Protein AF-A0A8S3KAK1-F1 (afdb_monomer)

Nearest PDB structures (foldseek):
  8otz-assembly1_YH  TM=5.205E-01  e=5.555E+00  Bos taurus
  8otz-assembly1_YJ  TM=3.403E-01  e=1.694E+00  Bos taurus
  7ung-assembly1_YC  TM=4.420E-01  e=4.724E+00  Homo sapiens
  9cpc-assembly1_2R  TM=3.275E-01  e=5.263E+00  Sus scrofa
  8sf7-assembly1_5S  TM=3.134E-01  e=5.555E+00  Tetrahymena thermophila

Structure (mmCIF, N/CA/C/O backbone):
data_AF-A0A8S3KAK1-F1
#
_entry.id   AF-A0A8S3KAK1-F1
#
loop_
_atom_site.group_PDB
_atom_site.id
_atom_site.type_symbol
_atom_site.label_atom_id
_atom_site.label_alt_id
_atom_site.label_comp_id
_atom_site.label_asym_id
_atom_site.label_entity_id
_atom_site.label_seq_id
_atom_site.pdbx_PDB_ins_code
_atom_site.Cartn_x
_atom_site.Cartn_y
_atom_site.Cartn_z
_atom_site.occupancy
_atom_site.B_iso_or_equiv
_atom_site.auth_seq_id
_atom_site.auth_comp_id
_atom_site.auth_asym_id
_atom_site.auth_atom_id
_atom_site.pdbx_PDB_model_num
ATOM 1 N N . GLN A 1 1 ? 7.488 2.865 11.508 1.00 80.75 1 GLN A N 1
ATOM 2 C CA . GLN A 1 1 ? 8.117 4.056 10.889 1.00 80.75 1 GLN A CA 1
ATOM 3 C C . GLN A 1 1 ? 9.235 3.728 9.885 1.00 80.75 1 GLN A C 1
ATOM 5 O O . GLN A 1 1 ? 9.094 4.078 8.719 1.00 80.75 1 GLN A O 1
ATOM 10 N N . PHE A 1 2 ? 10.309 3.029 10.284 1.00 88.19 2 PHE A N 1
ATOM 11 C CA . PHE A 1 2 ? 11.477 2.721 9.429 1.00 88.19 2 PHE A CA 1
ATOM 12 C C . PHE A 1 2 ? 11.139 2.157 8.033 1.00 88.19 2 PHE A C 1
ATOM 14 O O . PHE A 1 2 ? 11.610 2.672 7.022 1.00 88.19 2 PHE A O 1
ATOM 21 N N . PHE A 1 3 ? 10.278 1.138 7.949 1.00 87.50 3 PHE A N 1
ATOM 22 C CA . PHE A 1 3 ? 9.920 0.526 6.662 1.00 87.50 3 PHE A CA 1
ATOM 23 C C . PHE A 1 3 ? 9.136 1.466 5.735 1.00 87.50 3 PHE A C 1
ATOM 25 O O . PHE A 1 3 ? 9.325 1.425 4.521 1.00 87.50 3 PHE A O 1
ATOM 32 N N . CYS A 1 4 ? 8.315 2.364 6.288 1.00 84.31 4 CYS A N 1
ATOM 33 C CA . CYS A 1 4 ? 7.635 3.394 5.502 1.00 84.31 4 CYS A CA 1
ATOM 34 C C . CYS A 1 4 ? 8.642 4.400 4.927 1.00 84.31 4 CYS A C 1
ATOM 36 O O . CYS A 1 4 ? 8.535 4.793 3.769 1.00 84.31 4 CYS A O 1
ATOM 38 N N . GLU A 1 5 ? 9.652 4.790 5.708 1.00 86.19 5 GLU A N 1
ATOM 39 C CA . GLU A 1 5 ? 10.721 5.678 5.240 1.00 86.19 5 GLU A CA 1
ATOM 40 C C . GLU A 1 5 ? 11.567 5.027 4.143 1.00 86.19 5 GLU A C 1
ATOM 42 O O . GLU A 1 5 ? 11.841 5.672 3.127 1.00 86.19 5 GLU A O 1
ATOM 47 N N . LEU A 1 6 ? 11.912 3.742 4.295 1.00 85.69 6 LEU A N 1
ATOM 48 C CA . LEU A 1 6 ? 12.558 2.964 3.235 1.00 85.69 6 LEU A CA 1
ATOM 49 C C . LEU A 1 6 ? 11.710 2.952 1.962 1.00 85.69 6 LEU A C 1
ATOM 51 O O . LEU A 1 6 ? 12.233 3.237 0.885 1.00 85.69 6 LEU A O 1
ATOM 55 N N . LEU A 1 7 ? 10.404 2.701 2.080 1.00 85.31 7 LEU A N 1
ATOM 56 C CA . LEU A 1 7 ? 9.493 2.718 0.937 1.00 85.31 7 LEU A CA 1
ATOM 57 C C . LEU A 1 7 ? 9.519 4.076 0.236 1.00 85.31 7 LEU A C 1
ATOM 59 O O . LEU A 1 7 ? 9.691 4.141 -0.976 1.00 85.31 7 LEU A O 1
ATOM 63 N N . PHE A 1 8 ? 9.406 5.179 0.973 1.00 82.88 8 PHE A N 1
ATOM 64 C CA . PHE A 1 8 ? 9.408 6.507 0.358 1.00 82.88 8 PHE A CA 1
ATOM 65 C C . PHE A 1 8 ? 10.735 6.860 -0.301 1.00 82.88 8 PHE A C 1
ATOM 67 O O . PHE A 1 8 ? 10.735 7.524 -1.337 1.00 82.88 8 PHE A O 1
ATOM 74 N N . LYS A 1 9 ? 11.847 6.442 0.305 1.00 80.38 9 LYS A N 1
ATOM 75 C CA . LYS A 1 9 ? 13.191 6.737 -0.184 1.00 80.38 9 LYS A CA 1
ATOM 76 C C . LYS A 1 9 ? 13.527 5.937 -1.436 1.00 80.38 9 LYS A C 1
ATOM 78 O O . LYS A 1 9 ? 14.135 6.482 -2.351 1.00 80.38 9 LYS A O 1
ATOM 83 N N . PHE A 1 10 ? 13.116 4.673 -1.483 1.00 76.12 10 PHE A N 1
ATOM 84 C CA . PHE A 1 10 ? 13.547 3.754 -2.528 1.00 76.12 10 PHE A CA 1
ATOM 85 C C . PHE A 1 10 ? 12.481 3.453 -3.578 1.00 76.12 10 PHE A C 1
ATOM 87 O O . PHE A 1 10 ? 12.857 3.017 -4.654 1.00 76.12 10 PHE A O 1
ATOM 94 N N . ARG A 1 11 ? 11.192 3.776 -3.376 1.00 72.38 11 ARG A N 1
ATOM 95 C CA . ARG A 1 11 ? 10.149 3.506 -4.391 1.00 72.38 11 ARG A CA 1
ATOM 96 C C . ARG A 1 11 ? 10.479 4.054 -5.781 1.00 72.38 11 ARG A C 1
ATOM 98 O O . ARG A 1 11 ? 10.149 3.416 -6.762 1.00 72.38 11 ARG A O 1
ATOM 105 N N . GLY A 1 12 ? 11.108 5.230 -5.868 1.00 68.12 12 GLY A N 1
ATOM 106 C CA . GLY A 1 12 ? 11.452 5.849 -7.152 1.00 68.12 12 GLY A CA 1
ATOM 107 C C . GLY A 1 12 ? 12.659 5.191 -7.814 1.00 68.12 12 GLY A C 1
ATOM 108 O O . GLY A 1 12 ? 12.666 5.012 -9.024 1.00 68.12 12 GLY A O 1
ATOM 109 N N . ALA A 1 13 ? 13.652 4.795 -7.014 1.00 60.09 13 ALA A N 1
ATOM 110 C CA . ALA A 1 13 ? 14.820 4.060 -7.493 1.00 60.09 13 ALA A CA 1
ATOM 111 C C . ALA A 1 13 ? 14.460 2.622 -7.895 1.00 60.09 13 ALA A C 1
ATOM 113 O O . ALA A 1 13 ? 15.030 2.094 -8.838 1.00 60.09 13 ALA A O 1
ATOM 114 N N . LEU A 1 14 ? 13.484 2.023 -7.206 1.00 60.66 14 LEU A N 1
ATOM 115 C CA . LEU A 1 14 ? 13.057 0.643 -7.409 1.00 60.66 14 LEU A CA 1
ATOM 116 C C . LEU A 1 14 ? 11.880 0.485 -8.389 1.00 60.66 14 LEU A C 1
ATOM 118 O O . LEU A 1 14 ? 11.412 -0.625 -8.607 1.00 60.66 14 LEU A O 1
ATOM 122 N N . ALA A 1 15 ? 11.384 1.582 -8.969 1.00 60.53 15 ALA A N 1
ATOM 123 C CA . ALA A 1 15 ? 10.357 1.564 -10.016 1.00 60.53 15 ALA A CA 1
ATOM 124 C C . ALA A 1 15 ? 10.949 1.338 -11.422 1.00 60.53 15 ALA A C 1
ATOM 126 O O . ALA A 1 15 ? 10.270 1.572 -12.417 1.00 60.53 15 ALA A O 1
ATOM 127 N N . SER A 1 16 ? 12.222 0.943 -11.504 1.00 65.81 16 SER A N 1
ATOM 128 C CA . SER A 1 16 ? 12.888 0.607 -12.758 1.00 65.81 16 SER A CA 1
ATOM 129 C C . SER A 1 16 ? 12.450 -0.779 -13.249 1.00 65.81 16 SER A C 1
ATOM 131 O O . SER A 1 16 ? 12.011 -1.612 -12.457 1.00 65.81 16 SER A O 1
ATOM 133 N N . ASP A 1 17 ? 12.624 -1.068 -14.537 1.00 66.56 17 ASP A N 1
ATOM 134 C CA . ASP A 1 17 ? 12.353 -2.402 -15.100 1.00 66.56 17 ASP A CA 1
ATOM 135 C C . ASP A 1 17 ? 13.442 -3.437 -14.738 1.00 66.56 17 ASP A C 1
ATOM 137 O O . ASP A 1 17 ? 13.446 -4.560 -15.246 1.00 66.56 17 ASP A O 1
ATOM 141 N N . ASN A 1 18 ? 14.402 -3.073 -13.879 1.00 78.94 18 ASN A N 1
ATOM 142 C CA . ASN A 1 18 ? 15.424 -3.992 -13.406 1.00 78.94 18 ASN A CA 1
ATOM 143 C C . ASN A 1 18 ? 14.809 -5.037 -12.461 1.00 78.94 18 ASN A C 1
ATOM 145 O O . ASN A 1 18 ? 14.138 -4.711 -11.483 1.00 78.94 18 ASN A O 1
ATOM 149 N N . GLU A 1 19 ? 15.087 -6.312 -12.724 1.00 75.69 19 GLU A N 1
ATOM 150 C CA . GLU A 1 19 ? 14.530 -7.432 -11.962 1.00 75.69 19 GLU A CA 1
ATOM 151 C C . GLU A 1 19 ? 14.892 -7.387 -10.467 1.00 75.69 19 GLU A C 1
ATOM 153 O O . GLU A 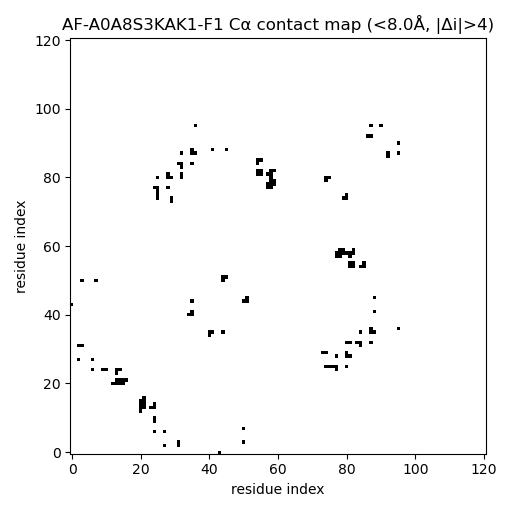1 19 ? 14.046 -7.660 -9.615 1.00 75.69 19 GLU A O 1
ATOM 158 N N . LEU A 1 20 ? 16.125 -6.997 -10.125 1.00 76.69 20 LEU A N 1
ATOM 159 C CA . LEU A 1 20 ? 16.571 -6.896 -8.734 1.00 76.69 20 LEU A CA 1
ATOM 160 C C . LEU A 1 20 ? 15.861 -5.754 -7.997 1.00 76.69 20 LEU A C 1
ATOM 162 O O . LEU A 1 20 ? 15.534 -5.890 -6.815 1.00 76.69 20 LEU A O 1
ATOM 166 N N . ASP A 1 21 ? 15.593 -4.654 -8.696 1.00 75.88 21 ASP A N 1
ATOM 167 C CA . ASP A 1 21 ? 14.861 -3.512 -8.155 1.00 75.88 21 ASP A CA 1
ATOM 168 C C . ASP A 1 21 ? 13.399 -3.888 -7.869 1.00 75.88 21 ASP A C 1
ATOM 170 O O . ASP A 1 21 ? 12.903 -3.678 -6.757 1.00 75.88 21 ASP A O 1
ATOM 174 N N . GLN A 1 22 ? 12.743 -4.551 -8.826 1.00 73.50 22 GLN A N 1
ATOM 175 C CA . GLN A 1 22 ? 11.380 -5.071 -8.677 1.00 73.50 22 GLN A CA 1
ATOM 176 C C . GLN A 1 22 ? 11.279 -6.118 -7.562 1.00 73.50 22 GLN A C 1
ATOM 178 O O . GLN A 1 22 ? 10.338 -6.089 -6.759 1.00 73.50 22 GLN A O 1
ATOM 183 N N . LEU A 1 23 ? 12.265 -7.015 -7.455 1.00 80.62 23 LEU A N 1
ATOM 184 C CA . LEU A 1 23 ? 12.342 -8.005 -6.381 1.00 80.62 23 LEU A CA 1
ATOM 185 C C . LEU A 1 23 ? 12.494 -7.330 -5.014 1.00 80.62 23 LEU A C 1
ATOM 187 O O . LEU A 1 23 ? 11.796 -7.684 -4.063 1.00 80.62 23 LEU A O 1
ATOM 191 N N . SER A 1 24 ? 13.368 -6.328 -4.919 1.00 83.06 24 SER A N 1
ATOM 192 C CA . SER A 1 24 ? 13.617 -5.585 -3.681 1.00 83.06 24 SER A CA 1
ATOM 193 C C . SER A 1 24 ? 12.384 -4.799 -3.235 1.00 83.06 24 SER A C 1
ATOM 195 O O . SER A 1 24 ? 12.029 -4.813 -2.053 1.00 83.06 24 SER A O 1
ATOM 197 N N . LEU A 1 25 ? 11.681 -4.158 -4.174 1.00 81.06 25 LEU A N 1
ATOM 198 C CA . LEU A 1 25 ? 10.437 -3.443 -3.890 1.00 81.06 25 LEU A CA 1
ATOM 199 C C . LEU A 1 25 ? 9.319 -4.402 -3.479 1.00 81.06 25 LEU A C 1
ATOM 201 O O . LEU A 1 25 ? 8.609 -4.138 -2.509 1.00 81.06 25 LEU A O 1
ATOM 205 N N . THR A 1 26 ? 9.211 -5.548 -4.150 1.00 80.38 26 THR A N 1
ATOM 206 C CA . THR A 1 26 ? 8.267 -6.614 -3.789 1.00 80.38 26 THR A CA 1
ATOM 207 C C . THR A 1 26 ? 8.547 -7.149 -2.385 1.00 80.38 26 THR A C 1
ATOM 209 O O . THR A 1 26 ? 7.617 -7.304 -1.592 1.00 80.38 26 THR A O 1
ATOM 212 N N . ALA A 1 27 ? 9.812 -7.385 -2.028 1.00 85.06 27 ALA A N 1
ATOM 213 C CA . ALA A 1 27 ? 10.199 -7.826 -0.689 1.00 85.06 27 ALA A CA 1
ATOM 214 C C . ALA A 1 27 ? 9.832 -6.786 0.382 1.00 85.06 27 ALA A C 1
ATOM 216 O O . ALA A 1 27 ? 9.223 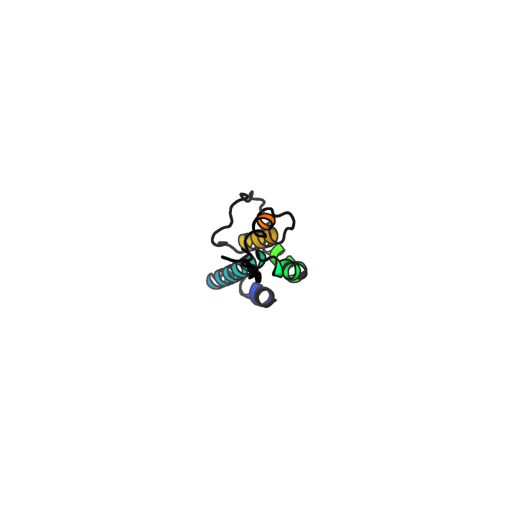-7.130 1.395 1.00 85.06 27 ALA A O 1
ATOM 217 N N . LEU A 1 28 ? 10.123 -5.505 0.132 1.00 88.12 28 LEU A N 1
ATOM 218 C CA . LEU A 1 28 ? 9.757 -4.414 1.036 1.00 88.12 28 LEU A CA 1
ATOM 219 C C . LEU A 1 28 ? 8.239 -4.331 1.248 1.00 88.12 28 LEU A C 1
ATOM 221 O O . LEU A 1 28 ? 7.776 -4.195 2.381 1.00 88.12 28 LEU A O 1
ATOM 225 N N . PHE A 1 29 ? 7.457 -4.477 0.180 1.00 86.75 29 PHE A N 1
ATOM 226 C CA . PHE A 1 29 ? 5.999 -4.517 0.261 1.00 86.75 29 PHE A CA 1
ATOM 227 C C . PHE A 1 29 ? 5.475 -5.729 1.036 1.00 86.75 29 PHE A C 1
ATOM 229 O O . PHE A 1 29 ? 4.547 -5.582 1.825 1.00 86.75 29 PHE A O 1
ATOM 236 N N . ASN A 1 30 ? 6.085 -6.907 0.879 1.00 85.81 30 ASN A N 1
ATOM 237 C CA . ASN A 1 30 ? 5.724 -8.098 1.654 1.00 85.81 30 ASN A CA 1
ATOM 238 C C . ASN A 1 30 ? 6.023 -7.935 3.157 1.00 85.81 30 ASN A C 1
ATOM 240 O O . ASN A 1 30 ? 5.259 -8.429 3.991 1.00 85.81 30 ASN A O 1
ATOM 244 N N . ILE A 1 31 ? 7.087 -7.210 3.522 1.00 89.62 31 ILE A N 1
ATOM 245 C CA . ILE A 1 31 ? 7.379 -6.871 4.924 1.00 89.62 31 ILE A CA 1
ATOM 246 C C . ILE A 1 31 ? 6.294 -5.944 5.479 1.00 89.62 31 ILE A C 1
ATOM 248 O O . ILE A 1 31 ? 5.735 -6.213 6.538 1.00 89.62 31 ILE A O 1
ATOM 252 N N . ILE A 1 32 ? 5.956 -4.877 4.752 1.00 90.62 32 ILE A N 1
ATOM 253 C CA . ILE A 1 32 ? 4.903 -3.934 5.160 1.00 90.62 32 ILE A CA 1
ATOM 254 C C . ILE A 1 32 ? 3.547 -4.641 5.260 1.00 90.62 32 ILE A C 1
ATOM 256 O O . ILE A 1 32 ? 2.798 -4.413 6.208 1.00 90.62 32 ILE A O 1
ATOM 260 N N . TRP A 1 33 ? 3.244 -5.536 4.323 1.00 88.50 33 TRP A N 1
ATOM 261 C CA . TRP A 1 33 ? 2.055 -6.375 4.373 1.00 88.50 33 TRP A CA 1
ATOM 262 C C . TRP A 1 33 ? 2.032 -7.260 5.622 1.00 88.50 33 TRP A C 1
ATOM 264 O O . TRP A 1 33 ? 1.036 -7.260 6.341 1.00 88.50 33 TRP A O 1
ATOM 274 N N . SER A 1 34 ? 3.143 -7.921 5.954 1.00 87.44 34 SER A N 1
ATOM 275 C CA . SER A 1 34 ? 3.268 -8.687 7.202 1.00 87.44 34 SER A CA 1
ATOM 276 C C . SER A 1 34 ? 2.994 -7.815 8.432 1.00 87.44 34 SER A C 1
ATOM 278 O O . SER A 1 34 ? 2.202 -8.198 9.285 1.00 87.44 34 SER A O 1
ATOM 280 N N . ILE A 1 35 ? 3.567 -6.607 8.481 1.00 89.69 35 ILE A N 1
ATOM 281 C CA . ILE A 1 35 ? 3.344 -5.634 9.563 1.00 89.69 35 ILE A CA 1
ATOM 282 C C . ILE A 1 35 ? 1.869 -5.222 9.644 1.00 89.69 35 ILE A C 1
ATOM 284 O O . ILE A 1 3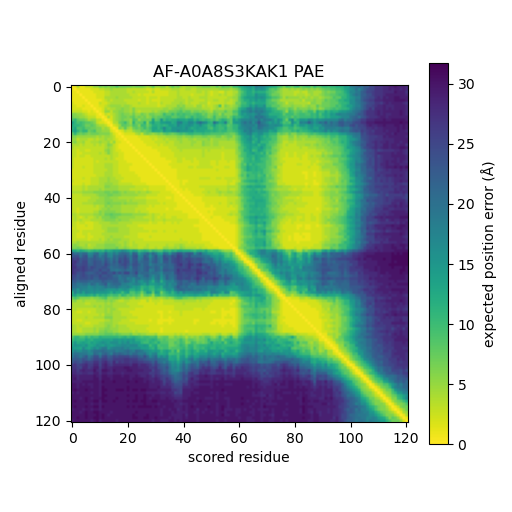5 ? 1.333 -5.102 10.739 1.00 89.69 35 ILE A O 1
ATOM 288 N N . SER A 1 36 ? 1.184 -5.046 8.512 1.00 88.38 36 SER A N 1
ATOM 289 C CA . SER A 1 36 ? -0.220 -4.609 8.498 1.00 88.38 36 SER A CA 1
ATOM 290 C C . SER A 1 36 ? -1.204 -5.606 9.128 1.00 88.38 36 SER A C 1
ATOM 292 O O . SER A 1 36 ? -2.316 -5.211 9.460 1.00 88.38 36 SER A O 1
ATOM 294 N N . PHE A 1 37 ? -0.812 -6.869 9.345 1.00 85.38 37 PHE A N 1
ATOM 295 C CA . PHE A 1 37 ? -1.631 -7.837 10.090 1.00 85.38 37 PHE A CA 1
ATOM 296 C C . PHE A 1 37 ? -1.658 -7.598 11.603 1.00 85.38 37 PHE A C 1
ATOM 298 O O . PHE A 1 37 ? -2.526 -8.133 12.293 1.00 85.38 37 PHE A O 1
ATOM 305 N N . HIS A 1 38 ? -0.692 -6.852 12.128 1.00 85.38 38 HIS A N 1
ATOM 306 C CA . HIS A 1 38 ? -0.521 -6.620 13.553 1.00 85.38 38 HIS A CA 1
ATOM 307 C C . HIS A 1 38 ? -1.314 -5.385 13.976 1.00 85.38 38 HIS A C 1
ATOM 309 O O . HIS A 1 38 ? -1.041 -4.264 13.538 1.00 85.38 38 HIS A O 1
ATOM 315 N N . THR A 1 39 ? -2.314 -5.593 14.833 1.00 84.50 39 THR A N 1
ATOM 316 C CA . THR A 1 39 ? -3.260 -4.553 15.261 1.00 84.50 39 THR A CA 1
ATOM 317 C C . THR A 1 39 ? -2.586 -3.341 15.900 1.00 84.50 39 THR A C 1
ATOM 319 O O . THR A 1 39 ? -3.051 -2.218 15.727 1.00 84.50 39 THR A O 1
ATOM 322 N N . GLU A 1 40 ? -1.463 -3.552 16.583 1.00 88.19 40 GLU A N 1
ATOM 323 C CA . GLU A 1 40 ? -0.663 -2.529 17.252 1.00 88.19 40 GLU A CA 1
ATOM 324 C C . GLU A 1 40 ? -0.056 -1.494 16.292 1.00 88.19 40 GLU A C 1
ATOM 326 O O . GLU A 1 40 ? 0.232 -0.376 16.712 1.00 88.19 40 GLU A O 1
ATOM 331 N N . TYR A 1 41 ? 0.097 -1.827 15.005 1.00 89.00 41 TYR A N 1
ATOM 332 C CA . TYR A 1 41 ? 0.668 -0.921 14.003 1.00 89.00 41 TYR A CA 1
ATOM 333 C C . TYR A 1 41 ? -0.384 -0.278 13.093 1.00 89.00 41 TYR A C 1
ATOM 335 O O . TYR A 1 41 ? -0.043 0.598 12.298 1.00 89.00 41 TYR A O 1
ATOM 343 N N . ILE A 1 42 ? -1.659 -0.670 13.195 1.00 87.06 42 ILE A N 1
ATOM 344 C CA . ILE A 1 42 ? -2.720 -0.190 12.296 1.00 87.06 42 ILE A CA 1
ATOM 345 C C . ILE A 1 42 ? -2.879 1.329 12.386 1.00 87.06 42 ILE A C 1
ATOM 347 O O . ILE A 1 42 ? -2.869 1.998 11.355 1.00 87.06 42 ILE A O 1
ATOM 351 N N . GLU A 1 43 ? -2.980 1.887 13.593 1.00 88.44 43 GLU A N 1
ATOM 352 C CA . GLU A 1 43 ? -3.157 3.335 13.776 1.00 88.44 43 GLU A CA 1
ATOM 353 C C . GLU A 1 43 ? -1.959 4.133 13.247 1.00 88.44 43 GLU A C 1
ATOM 355 O O . GLU A 1 43 ? -2.125 5.176 12.610 1.00 88.44 43 GLU A O 1
ATOM 360 N N . GLU A 1 44 ? -0.738 3.621 13.422 1.00 89.44 44 GLU A N 1
ATOM 361 C CA . GLU A 1 44 ? 0.470 4.244 12.870 1.00 89.44 44 GLU A CA 1
ATOM 362 C C . GLU A 1 44 ? 0.453 4.237 11.332 1.00 89.44 44 GLU A C 1
ATOM 364 O O . GLU A 1 44 ? 0.787 5.232 10.686 1.00 89.44 44 GLU A O 1
ATOM 369 N N . LEU A 1 45 ? 0.021 3.130 10.725 1.00 90.81 45 LEU A N 1
ATOM 370 C CA . LEU A 1 45 ? -0.073 3.009 9.272 1.00 90.81 45 LEU A CA 1
ATOM 371 C C . LEU A 1 45 ? -1.207 3.876 8.701 1.00 90.81 45 LEU A C 1
ATOM 373 O O . LEU A 1 45 ? -1.010 4.536 7.680 1.00 90.81 45 LEU A O 1
ATOM 377 N N . LYS A 1 46 ? -2.370 3.931 9.366 1.00 89.50 46 LYS A N 1
ATOM 378 C CA . LYS A 1 46 ? -3.534 4.729 8.937 1.00 89.50 46 LYS A CA 1
ATOM 379 C C . LYS A 1 46 ? -3.325 6.231 9.116 1.00 89.50 46 LYS A C 1
ATOM 381 O O . LYS A 1 46 ? -3.759 7.007 8.268 1.00 89.50 46 LYS A O 1
ATOM 386 N N . SER A 1 47 ? -2.646 6.653 10.180 1.00 90.88 47 SER A N 1
ATOM 387 C CA . SER A 1 47 ? -2.337 8.072 10.412 1.00 90.88 47 SER A CA 1
ATOM 388 C C . SER A 1 47 ? -1.294 8.625 9.433 1.00 90.88 47 SER A C 1
ATOM 390 O O . SER A 1 47 ? -1.215 9.837 9.218 1.00 90.88 47 SER A O 1
ATOM 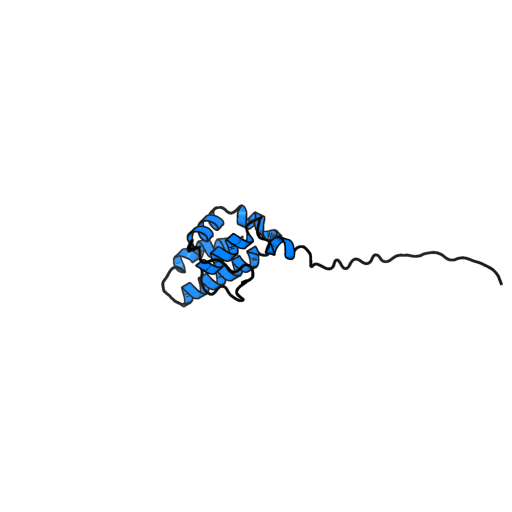392 N N . ASN A 1 48 ? -0.521 7.757 8.773 1.00 92.00 48 ASN A N 1
ATOM 393 C CA . ASN A 1 48 ? 0.466 8.162 7.782 1.00 92.00 48 ASN A CA 1
ATOM 394 C C . ASN A 1 48 ? -0.167 8.349 6.389 1.00 92.00 48 ASN A C 1
ATOM 396 O O . ASN A 1 48 ? -0.217 7.443 5.556 1.00 92.00 48 ASN A O 1
ATOM 400 N N . SER A 1 49 ? -0.608 9.572 6.094 1.00 90.38 49 SER A N 1
ATOM 401 C CA . SER A 1 49 ? -1.247 9.912 4.813 1.00 90.38 49 SER A CA 1
ATOM 402 C C . SER A 1 49 ? -0.362 9.635 3.591 1.00 90.38 49 SER A C 1
ATOM 404 O O . SER A 1 49 ? -0.841 9.124 2.578 1.00 90.38 49 SER A O 1
ATOM 406 N N . LYS A 1 50 ? 0.946 9.908 3.680 1.00 88.81 50 LYS A N 1
ATOM 407 C CA . LYS A 1 50 ? 1.909 9.649 2.596 1.00 88.81 50 LYS A CA 1
ATOM 408 C C . LYS A 1 50 ? 2.041 8.156 2.303 1.00 88.81 50 LYS A C 1
ATOM 410 O O . LYS A 1 50 ? 2.155 7.764 1.137 1.00 88.81 50 LYS A O 1
ATOM 415 N N . PHE A 1 51 ? 2.016 7.333 3.349 1.00 90.56 51 PHE A N 1
ATOM 416 C CA . PHE A 1 51 ? 1.986 5.882 3.230 1.00 90.56 51 PHE A CA 1
ATOM 417 C C . PHE A 1 51 ? 0.728 5.436 2.494 1.00 90.56 51 PHE A C 1
ATOM 419 O O . PHE A 1 51 ? 0.842 4.813 1.441 1.00 90.56 51 PHE A O 1
ATOM 426 N N . LEU A 1 52 ? -0.450 5.845 2.972 1.00 91.06 52 LEU A N 1
ATOM 427 C CA . LEU A 1 52 ? -1.723 5.463 2.362 1.00 91.06 52 LEU A CA 1
ATOM 428 C C . LEU A 1 52 ? -1.822 5.877 0.894 1.00 91.06 52 LEU A C 1
ATOM 430 O O . LEU A 1 52 ? -2.235 5.071 0.069 1.00 91.06 52 LEU A O 1
ATOM 434 N N . ILE A 1 53 ? -1.409 7.099 0.545 1.00 89.19 53 ILE A N 1
ATOM 435 C CA . ILE A 1 53 ? -1.382 7.559 -0.853 1.00 89.19 53 ILE A CA 1
ATOM 436 C C . ILE A 1 53 ? -0.467 6.666 -1.695 1.00 89.19 53 ILE A C 1
ATOM 438 O O . ILE A 1 53 ? -0.838 6.280 -2.797 1.00 89.19 53 ILE A O 1
ATOM 442 N N . THR A 1 54 ? 0.712 6.315 -1.172 1.00 86.81 54 THR A N 1
ATOM 443 C CA . THR A 1 54 ? 1.675 5.462 -1.884 1.00 86.81 54 THR A CA 1
ATOM 444 C C . THR A 1 54 ? 1.120 4.061 -2.113 1.00 86.81 54 THR A C 1
ATOM 446 O O . THR A 1 54 ? 1.199 3.552 -3.227 1.00 86.81 54 THR A O 1
ATOM 449 N N . VAL A 1 55 ? 0.535 3.450 -1.082 1.00 88.56 55 VAL A N 1
ATOM 450 C CA . VAL A 1 55 ? -0.068 2.117 -1.188 1.00 88.56 55 VAL A CA 1
ATOM 451 C C . VAL A 1 55 ? -1.242 2.145 -2.164 1.00 88.56 55 VAL A C 1
ATOM 453 O O . VAL A 1 55 ? -1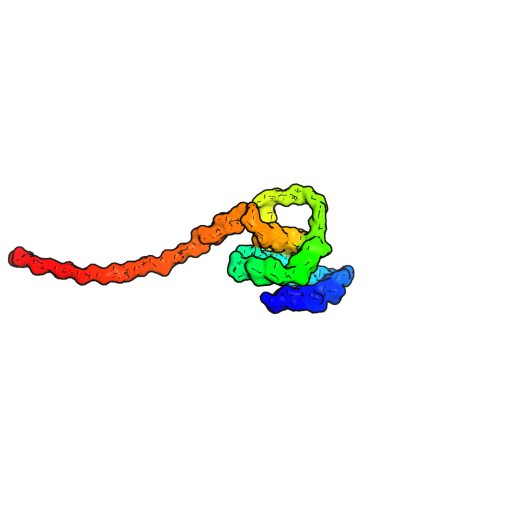.285 1.319 -3.066 1.00 88.56 55 VAL A O 1
ATOM 456 N N . LYS A 1 56 ? -2.134 3.137 -2.062 1.00 88.00 56 LYS A N 1
ATOM 457 C CA . LYS A 1 56 ? -3.264 3.301 -2.988 1.00 88.00 56 LYS A CA 1
ATOM 458 C C . LYS A 1 56 ? -2.823 3.517 -4.433 1.00 88.00 56 LYS A C 1
ATOM 460 O O . LYS A 1 56 ? -3.441 2.964 -5.322 1.00 88.00 56 LYS A O 1
ATOM 465 N N . SER A 1 57 ? -1.750 4.272 -4.677 1.00 85.25 57 SER A N 1
ATOM 466 C CA . SER A 1 57 ? -1.235 4.473 -6.041 1.00 85.25 57 SER A CA 1
ATOM 467 C C . SER A 1 57 ? -0.605 3.225 -6.661 1.00 85.25 57 SER A C 1
ATOM 469 O O . SER A 1 57 ? -0.399 3.189 -7.867 1.00 85.25 57 SER A O 1
ATOM 471 N N . LEU A 1 58 ? -0.228 2.250 -5.830 1.00 82.00 58 LEU A N 1
ATOM 472 C CA . LEU A 1 58 ? 0.423 1.011 -6.255 1.00 82.00 58 LEU A CA 1
ATOM 473 C C . LEU A 1 58 ? -0.541 -0.176 -6.280 1.00 82.00 58 LEU A C 1
ATOM 475 O O . LEU A 1 58 ? -0.227 -1.194 -6.886 1.00 82.00 58 LEU A O 1
ATOM 479 N N . ALA A 1 59 ? -1.693 -0.049 -5.628 1.00 84.31 59 ALA A N 1
ATOM 480 C CA . ALA A 1 59 ? -2.819 -0.947 -5.788 1.00 84.31 59 ALA A CA 1
ATOM 481 C C . ALA A 1 59 ? -3.423 -0.759 -7.188 1.00 84.31 59 ALA A C 1
ATOM 483 O O . ALA A 1 59 ? -3.673 0.368 -7.608 1.00 84.31 59 ALA A O 1
ATOM 484 N N . ASN A 1 60 ? -3.655 -1.864 -7.897 1.00 71.06 60 ASN A N 1
ATOM 485 C CA . ASN A 1 60 ? -4.462 -1.856 -9.115 1.00 71.06 60 ASN A CA 1
ATOM 486 C C . ASN A 1 60 ? -5.920 -2.112 -8.719 1.00 71.06 60 ASN A C 1
ATOM 488 O O . ASN A 1 60 ? -6.193 -3.065 -7.983 1.00 71.06 60 ASN A O 1
ATOM 492 N N . ASP A 1 61 ? -6.823 -1.267 -9.212 1.00 55.38 61 ASP A N 1
ATOM 493 C CA . ASP A 1 61 ? -8.271 -1.261 -8.945 1.00 55.38 61 ASP A CA 1
ATOM 494 C C . ASP A 1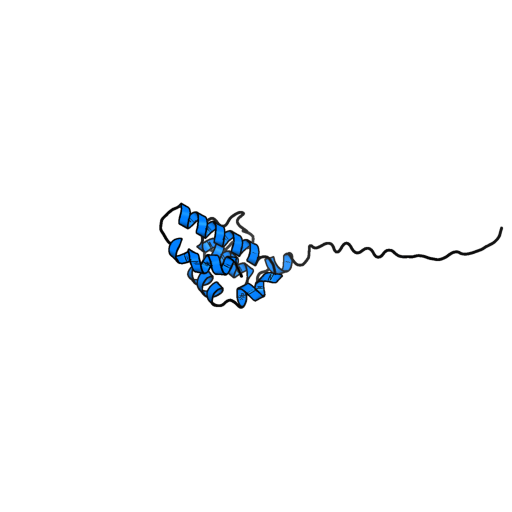 61 ? -9.011 -2.307 -9.811 1.00 55.38 61 ASP A C 1
ATOM 496 O O . ASP A 1 61 ? -10.172 -2.138 -10.172 1.00 55.38 61 ASP A O 1
ATOM 500 N N . ASP A 1 62 ? -8.322 -3.384 -10.209 1.00 45.28 62 ASP A N 1
ATOM 501 C CA . ASP A 1 62 ? -8.730 -4.250 -11.326 1.00 45.28 62 ASP A CA 1
ATOM 502 C C . ASP A 1 62 ? -9.919 -5.170 -11.000 1.00 45.28 62 ASP A C 1
ATOM 504 O O . ASP A 1 62 ? -10.307 -5.979 -11.838 1.00 45.28 62 ASP A O 1
ATOM 508 N N . GLY A 1 63 ? -10.520 -5.059 -9.811 1.00 42.91 63 GLY A N 1
ATOM 509 C CA . GLY A 1 63 ? -11.815 -5.676 -9.510 1.00 42.91 63 GLY A CA 1
ATOM 510 C C . GLY A 1 63 ? -11.891 -7.201 -9.669 1.00 42.91 63 GLY A C 1
ATOM 511 O O . GLY A 1 63 ? -12.995 -7.734 -9.681 1.00 42.91 63 GLY A O 1
ATOM 512 N N . GLU A 1 64 ? -10.769 -7.918 -9.800 1.00 41.78 64 GLU A N 1
ATOM 513 C CA . GLU A 1 64 ? -10.784 -9.382 -9.799 1.00 41.78 64 GLU A CA 1
ATOM 514 C C . GLU A 1 64 ? -11.220 -9.851 -8.414 1.00 41.78 64 GLU A C 1
ATOM 516 O O . GLU A 1 64 ? -10.475 -9.670 -7.457 1.00 41.78 64 GLU A O 1
ATOM 521 N N . ASP A 1 65 ? -12.430 -10.411 -8.321 1.00 40.94 65 ASP A N 1
ATOM 522 C CA . ASP A 1 65 ? -13.039 -10.974 -7.114 1.00 40.94 65 ASP A CA 1
ATOM 523 C C . ASP A 1 65 ? -12.005 -11.744 -6.280 1.00 40.94 65 ASP A C 1
ATOM 525 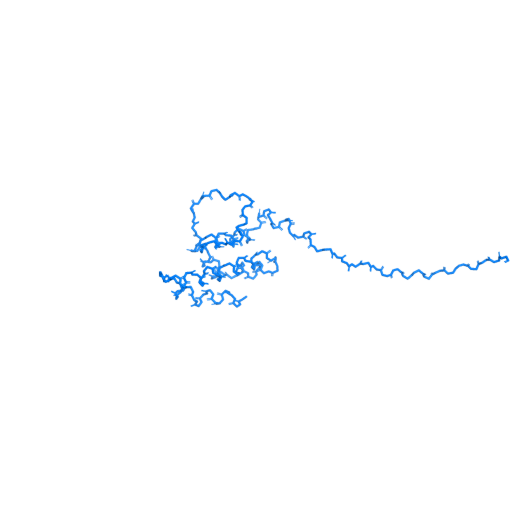O O . ASP A 1 65 ? -11.611 -12.877 -6.582 1.00 40.94 65 ASP A O 1
ATOM 529 N N . TRP A 1 66 ? -11.534 -11.096 -5.215 1.00 44.88 66 TRP A N 1
ATOM 530 C CA . TRP A 1 66 ? -10.576 -11.681 -4.297 1.00 44.88 66 TRP A CA 1
ATOM 531 C C . TRP A 1 66 ? -11.314 -12.758 -3.515 1.00 44.88 66 TRP A C 1
ATOM 533 O O . TRP A 1 66 ? -12.170 -12.468 -2.687 1.00 44.88 66 TRP A O 1
ATOM 543 N N . VAL A 1 67 ? -10.994 -14.020 -3.795 1.00 37.94 67 VAL A N 1
ATOM 544 C CA . VAL A 1 67 ? -11.507 -15.160 -3.034 1.00 37.94 67 VAL A CA 1
ATOM 545 C C . VAL A 1 67 ? -11.175 -14.932 -1.556 1.00 37.94 67 VAL A C 1
ATOM 547 O O . VAL A 1 67 ? -9.997 -14.918 -1.195 1.00 37.94 67 VAL A O 1
ATOM 550 N N . ASP A 1 68 ? -12.210 -14.804 -0.717 1.00 44.78 68 ASP A N 1
ATOM 551 C CA . ASP A 1 68 ? -12.210 -14.462 0.725 1.00 44.78 68 ASP A CA 1
ATOM 552 C C . ASP A 1 68 ? -11.263 -15.286 1.632 1.00 44.78 68 ASP A C 1
ATOM 554 O O . ASP A 1 68 ? -11.173 -15.060 2.839 1.00 44.78 68 ASP A O 1
ATOM 558 N N . GLN A 1 69 ? -10.541 -16.263 1.082 1.00 40.00 69 GLN A N 1
ATOM 559 C CA . GLN A 1 69 ? -9.623 -17.149 1.802 1.00 40.00 69 GLN A CA 1
ATOM 560 C C . GLN A 1 69 ? -8.181 -17.129 1.288 1.00 40.00 69 GLN A C 1
ATOM 562 O O . GLN A 1 69 ? -7.328 -17.822 1.850 1.00 40.00 69 GLN A O 1
ATOM 567 N N . TYR A 1 70 ? -7.862 -16.358 0.247 1.00 39.97 70 TYR A N 1
ATOM 568 C CA . TYR A 1 70 ? -6.513 -16.366 -0.303 1.00 39.97 70 TYR A CA 1
ATOM 569 C C . TYR A 1 70 ? -5.628 -15.340 0.415 1.00 39.97 70 TYR A C 1
ATOM 571 O O . TYR A 1 70 ? -5.534 -14.183 0.025 1.00 39.97 70 TYR A O 1
ATOM 579 N N . VAL A 1 71 ? -4.944 -15.788 1.470 1.00 47.84 71 VAL A N 1
ATOM 580 C CA . VAL A 1 71 ? -3.681 -15.188 1.924 1.00 47.84 71 VAL A CA 1
ATOM 581 C C . VAL A 1 71 ? -2.591 -15.851 1.077 1.00 47.84 71 VAL A C 1
ATOM 583 O O . VAL A 1 71 ? -2.235 -16.999 1.365 1.00 47.84 71 VAL A O 1
ATOM 586 N N . PRO A 1 72 ? -2.066 -15.220 0.007 1.00 48.72 72 PRO A N 1
ATOM 587 C CA . PRO A 1 72 ? -0.955 -15.808 -0.727 1.00 48.72 72 PRO A CA 1
ATOM 588 C C . PRO A 1 72 ? 0.198 -16.050 0.247 1.00 48.72 72 PRO A C 1
ATOM 590 O O . PRO A 1 72 ? 0.530 -15.167 1.035 1.00 48.72 72 PRO A O 1
ATOM 593 N N . LYS A 1 73 ? 0.847 -17.218 0.184 1.00 48.22 73 LYS A N 1
ATOM 594 C CA . LYS A 1 73 ? 2.060 -17.506 0.982 1.00 48.22 73 LYS A CA 1
ATOM 595 C C . LYS A 1 73 ? 3.174 -16.464 0.767 1.00 48.22 73 LYS A C 1
ATOM 597 O O . LYS A 1 73 ? 4.089 -16.364 1.576 1.00 48.22 73 LYS A O 1
ATOM 602 N N . ASN A 1 74 ? 3.088 -15.715 -0.324 1.00 52.84 74 ASN A N 1
ATOM 603 C CA . ASN A 1 74 ? 3.960 -14.642 -0.760 1.00 52.84 74 ASN A CA 1
ATOM 604 C C . ASN A 1 74 ? 3.196 -13.811 -1.804 1.00 52.84 74 ASN A C 1
ATOM 606 O O . ASN A 1 74 ? 2.639 -14.357 -2.760 1.00 52.84 74 ASN A O 1
ATOM 610 N N . MET A 1 75 ? 3.154 -12.489 -1.640 1.00 64.94 75 MET A N 1
ATOM 611 C CA . MET A 1 75 ? 2.576 -11.607 -2.652 1.00 64.94 75 MET A CA 1
ATOM 612 C C . MET A 1 75 ? 3.573 -11.493 -3.805 1.00 64.94 75 MET A C 1
ATOM 614 O O . MET A 1 75 ? 4.618 -10.860 -3.666 1.00 64.94 75 MET A O 1
ATOM 618 N N . ALA A 1 76 ? 3.257 -12.136 -4.932 1.00 67.19 76 ALA A N 1
ATOM 619 C CA . ALA A 1 76 ? 4.148 -12.260 -6.091 1.00 67.19 76 ALA A CA 1
ATOM 620 C C . ALA A 1 76 ? 4.374 -10.948 -6.868 1.00 67.19 76 ALA A C 1
ATOM 622 O O . ALA A 1 76 ? 5.207 -10.904 -7.764 1.00 67.19 76 ALA A O 1
ATOM 623 N N . SER A 1 77 ? 3.622 -9.891 -6.554 1.00 76.06 77 SER A N 1
ATOM 624 C CA . SER A 1 77 ? 3.700 -8.603 -7.246 1.00 76.06 77 SER A CA 1
ATOM 625 C C . SER A 1 77 ? 3.334 -7.458 -6.308 1.00 76.06 77 SER A C 1
ATOM 627 O O . SER A 1 77 ? 2.469 -7.630 -5.443 1.00 76.06 77 SER A O 1
ATOM 629 N N . ILE A 1 78 ? 3.910 -6.279 -6.544 1.00 79.75 78 ILE A N 1
ATOM 630 C CA . ILE A 1 78 ? 3.653 -5.052 -5.774 1.00 79.75 78 ILE A CA 1
ATOM 631 C C . ILE A 1 78 ? 2.156 -4.706 -5.683 1.00 79.75 78 ILE A C 1
ATOM 633 O O . ILE A 1 78 ? 1.704 -4.479 -4.559 1.00 79.75 78 ILE A O 1
ATOM 637 N N . PRO A 1 79 ? 1.348 -4.754 -6.766 1.00 82.44 79 PRO A N 1
ATOM 638 C CA . PRO A 1 79 ? -0.072 -4.415 -6.662 1.00 82.44 79 PRO A CA 1
ATOM 639 C C . PRO A 1 79 ? -0.850 -5.348 -5.741 1.00 82.44 79 PRO A C 1
ATOM 641 O O . PRO A 1 79 ? -1.676 -4.901 -4.949 1.00 82.44 79 PRO A O 1
ATOM 644 N N . LYS A 1 80 ? -0.530 -6.647 -5.766 1.00 78.88 80 LYS A N 1
ATOM 645 C CA . LYS A 1 80 ? -1.142 -7.627 -4.860 1.00 78.88 80 LYS A CA 1
ATOM 646 C C . LYS A 1 80 ? -0.801 -7.346 -3.397 1.00 78.88 80 LYS A C 1
ATOM 648 O O . LYS A 1 80 ? -1.686 -7.378 -2.547 1.00 78.88 80 LYS A O 1
ATOM 653 N N . ALA A 1 81 ? 0.459 -7.024 -3.107 1.00 82.62 81 ALA A N 1
ATOM 654 C CA . ALA A 1 81 ? 0.872 -6.663 -1.754 1.00 82.62 81 ALA A CA 1
ATOM 655 C C . ALA A 1 81 ? 0.218 -5.357 -1.280 1.00 82.62 81 ALA A C 1
ATOM 657 O O . ALA A 1 81 ? -0.235 -5.279 -0.141 1.00 82.62 81 ALA A O 1
ATOM 658 N N . ALA A 1 82 ? 0.126 -4.353 -2.155 1.00 86.50 82 ALA A N 1
ATOM 659 C CA . ALA A 1 82 ? -0.549 -3.092 -1.870 1.00 86.50 82 ALA A CA 1
ATOM 660 C C . ALA A 1 82 ? -2.041 -3.298 -1.559 1.00 86.50 82 ALA A C 1
ATOM 662 O O . ALA A 1 82 ? -2.519 -2.812 -0.535 1.00 86.50 82 ALA A O 1
ATOM 663 N N . ASN A 1 83 ? -2.748 -4.091 -2.368 1.00 84.31 83 ASN A N 1
ATOM 664 C CA . ASN A 1 83 ? -4.142 -4.460 -2.113 1.00 84.31 83 ASN A CA 1
ATOM 665 C C . ASN A 1 83 ? -4.307 -5.227 -0.791 1.00 84.31 83 ASN A C 1
ATOM 667 O O . ASN A 1 83 ? -5.177 -4.892 0.009 1.00 84.31 83 ASN A O 1
ATOM 671 N N . GLY A 1 84 ? -3.419 -6.182 -0.497 1.00 83.88 84 GLY A N 1
ATOM 672 C CA . GLY A 1 84 ? -3.427 -6.903 0.780 1.00 83.88 84 GLY A CA 1
ATOM 673 C C . GLY A 1 84 ? -3.208 -5.997 1.997 1.00 83.88 84 GLY A C 1
ATOM 674 O O . GLY A 1 84 ? -3.839 -6.199 3.032 1.00 83.88 84 GLY A O 1
ATOM 675 N N . ILE A 1 85 ? -2.350 -4.977 1.880 1.00 89.06 85 ILE A N 1
ATOM 676 C CA . ILE A 1 85 ? -2.174 -3.957 2.925 1.00 89.06 85 ILE A CA 1
ATOM 677 C C . ILE A 1 85 ? -3.479 -3.184 3.130 1.00 89.06 85 ILE A C 1
ATOM 679 O O . ILE A 1 85 ? -3.914 -3.037 4.267 1.00 89.06 85 ILE A O 1
ATOM 683 N N . LEU A 1 86 ? -4.113 -2.697 2.058 1.00 89.31 86 LEU A N 1
ATOM 684 C CA . LEU A 1 86 ? -5.369 -1.944 2.168 1.00 89.31 86 LEU A CA 1
ATOM 685 C C . LEU A 1 86 ? -6.475 -2.785 2.806 1.00 89.31 86 LEU A C 1
ATOM 687 O O . LEU A 1 86 ? -7.159 -2.300 3.703 1.00 89.31 86 LEU A O 1
ATOM 691 N N . TRP A 1 87 ? -6.583 -4.052 2.408 1.00 86.50 87 TRP A N 1
ATOM 692 C CA . TRP A 1 87 ? -7.531 -4.998 2.985 1.00 86.50 87 TRP A CA 1
ATOM 693 C C . TRP A 1 87 ? -7.268 -5.248 4.478 1.00 86.50 87 TRP A C 1
ATOM 695 O O . TRP A 1 87 ? -8.201 -5.246 5.276 1.00 86.50 87 TRP A O 1
ATOM 705 N N . ASN A 1 88 ? -6.009 -5.392 4.903 1.00 86.31 88 ASN A N 1
ATOM 706 C CA . ASN A 1 88 ? -5.657 -5.539 6.324 1.00 86.31 88 ASN A CA 1
ATOM 707 C C . ASN A 1 88 ? -5.975 -4.289 7.164 1.00 86.31 88 ASN A C 1
ATOM 709 O O . ASN A 1 88 ? -6.281 -4.403 8.351 1.00 86.31 88 ASN A O 1
ATOM 713 N N . LEU A 1 89 ? -5.898 -3.099 6.561 1.00 88.19 89 LEU A N 1
ATOM 714 C CA . LEU A 1 89 ? -6.201 -1.830 7.228 1.00 88.19 89 LEU A CA 1
ATOM 715 C C . LEU A 1 89 ? -7.704 -1.507 7.269 1.00 88.19 89 LEU A C 1
ATOM 717 O O . LEU A 1 89 ? -8.097 -0.595 8.008 1.00 88.19 89 LEU A O 1
ATOM 721 N N . ASP A 1 90 ? -8.535 -2.230 6.511 1.00 85.19 90 ASP A N 1
ATOM 722 C CA . ASP A 1 90 ? -9.991 -2.102 6.560 1.00 85.19 90 ASP A CA 1
ATOM 723 C C . ASP A 1 90 ? -10.531 -2.605 7.911 1.00 85.19 90 ASP A C 1
ATOM 725 O O . ASP A 1 90 ? -10.177 -3.669 8.424 1.00 85.19 90 ASP A O 1
ATOM 729 N N . GLU A 1 91 ? -11.399 -1.802 8.518 1.00 71.62 91 GLU A N 1
ATOM 730 C CA . GLU A 1 91 ? -12.065 -2.124 9.778 1.00 71.62 91 GLU A CA 1
ATOM 731 C C . GLU A 1 91 ? -13.124 -3.208 9.631 1.00 71.62 91 GLU A C 1
ATOM 733 O O . GLU A 1 91 ? -13.381 -3.932 10.592 1.00 71.62 91 GLU A O 1
ATOM 738 N N . ASN A 1 92 ? -13.669 -3.372 8.428 1.00 71.00 92 ASN A N 1
ATOM 739 C CA . ASN A 1 92 ? -14.690 -4.370 8.131 1.00 71.00 92 ASN A CA 1
ATOM 740 C C . ASN A 1 92 ? -14.102 -5.720 7.699 1.00 71.00 92 ASN A C 1
ATOM 742 O O . ASN A 1 92 ? -14.852 -6.632 7.358 1.00 71.00 92 ASN A O 1
ATOM 746 N N . ASN A 1 93 ? -12.774 -5.870 7.714 1.00 69.69 93 ASN A N 1
ATOM 747 C CA . ASN A 1 93 ? -12.118 -7.102 7.304 1.00 69.69 93 ASN A CA 1
ATOM 748 C C . ASN A 1 93 ? -12.394 -8.255 8.305 1.00 69.69 93 ASN A C 1
ATOM 750 O O . ASN A 1 93 ? -11.907 -8.215 9.444 1.00 69.69 93 ASN A O 1
ATOM 754 N N . PRO A 1 94 ? -13.091 -9.334 7.890 1.00 63.72 94 PRO A N 1
ATOM 755 C CA . PRO A 1 94 ? -13.463 -10.439 8.775 1.00 63.72 94 PRO A CA 1
ATOM 756 C C . PRO A 1 94 ? -12.262 -11.242 9.301 1.00 63.72 94 PRO A C 1
ATOM 758 O O . PRO A 1 94 ? -12.326 -11.795 10.402 1.00 63.72 94 PRO A O 1
ATOM 761 N N . ALA A 1 95 ? -11.131 -11.273 8.587 1.00 62.84 95 ALA A N 1
ATOM 762 C CA . ALA A 1 95 ? -9.922 -11.951 9.063 1.00 62.84 95 ALA A CA 1
ATOM 763 C C . ALA A 1 95 ? -9.264 -11.237 10.253 1.00 62.84 95 ALA A C 1
ATOM 765 O O . ALA A 1 95 ? -8.517 -11.863 11.010 1.00 62.84 95 ALA A O 1
ATOM 766 N N . ARG A 1 96 ? -9.574 -9.950 10.457 1.00 61.06 96 ARG A N 1
ATOM 767 C CA . ARG A 1 96 ? -9.113 -9.174 11.611 1.00 61.06 96 ARG A CA 1
ATOM 768 C C . ARG A 1 96 ? -9.821 -9.600 12.898 1.00 61.06 96 ARG A C 1
ATOM 770 O O . ARG A 1 96 ? -9.177 -9.712 13.937 1.00 61.06 96 ARG A O 1
ATOM 777 N N . ALA A 1 97 ? -11.116 -9.910 12.816 1.00 55.38 97 ALA A N 1
ATOM 778 C CA . ALA A 1 97 ? -11.907 -10.384 13.954 1.00 55.38 97 ALA A CA 1
ATOM 779 C C . ALA A 1 97 ? -11.500 -11.795 14.423 1.00 55.38 97 ALA A C 1
ATOM 781 O O . ALA A 1 97 ? -11.680 -12.134 15.590 1.00 55.38 97 ALA A O 1
ATOM 782 N N . ALA A 1 98 ? -10.926 -12.614 13.536 1.00 56.25 98 ALA A N 1
ATOM 783 C CA . ALA A 1 98 ? -10.563 -14.000 13.835 1.00 56.25 98 ALA A CA 1
ATOM 784 C C . ALA A 1 98 ? -9.227 -14.167 14.593 1.00 56.25 98 ALA A C 1
ATOM 786 O O . ALA A 1 98 ? -9.011 -15.207 15.213 1.00 56.25 98 ALA A O 1
ATOM 787 N N . ARG A 1 99 ? -8.312 -13.182 14.554 1.00 53.41 99 ARG A N 1
ATOM 788 C CA . ARG A 1 99 ? -6.941 -13.318 15.103 1.00 53.41 99 ARG A CA 1
ATOM 789 C C . ARG A 1 99 ? -6.712 -12.673 16.470 1.00 53.41 99 ARG A C 1
ATOM 791 O O . ARG A 1 99 ? -5.698 -12.952 17.101 1.00 53.41 99 ARG A O 1
ATOM 798 N N . THR A 1 100 ? -7.659 -11.891 16.978 1.00 48.78 100 THR A N 1
ATOM 799 C CA . THR A 1 100 ? -7.622 -11.344 18.347 1.00 48.78 100 THR A CA 1
ATOM 800 C C . THR A 1 100 ? -7.843 -12.399 19.443 1.00 48.78 100 THR A C 1
ATOM 802 O O . THR A 1 100 ? -7.726 -12.073 20.619 1.00 48.78 100 THR A O 1
ATOM 805 N N . VAL A 1 101 ? -8.129 -13.663 19.095 1.00 43.53 101 VAL A N 1
ATOM 806 C CA . VAL A 1 101 ? -8.533 -14.712 20.057 1.00 43.53 101 VAL A CA 1
ATOM 807 C C . VAL A 1 101 ? -7.401 -15.676 20.460 1.00 43.53 101 VAL A C 1
ATOM 809 O O . VAL A 1 101 ? -7.572 -16.460 21.387 1.00 43.53 101 VAL A O 1
ATOM 812 N N . THR A 1 102 ? -6.209 -15.624 19.861 1.00 42.97 102 THR A N 1
ATOM 813 C CA . THR A 1 102 ? -5.136 -16.590 20.182 1.00 42.97 102 THR A CA 1
ATOM 814 C C . THR A 1 102 ? -3.907 -15.946 20.809 1.00 42.97 102 THR A C 1
ATOM 816 O O . THR A 1 102 ? -2.836 -15.910 20.212 1.00 42.97 102 THR A O 1
ATOM 819 N N . VAL A 1 103 ? -4.047 -15.513 22.060 1.00 39.88 103 VAL A N 1
ATOM 820 C CA . VAL A 1 103 ? -2.951 -15.599 23.033 1.00 39.88 103 VAL A CA 1
ATOM 821 C C . VAL A 1 103 ? -3.517 -16.355 24.235 1.00 39.88 103 VAL A C 1
ATOM 823 O O . VAL A 1 103 ? -4.387 -15.814 24.917 1.00 39.88 103 VAL A O 1
ATOM 826 N N . PRO A 1 104 ? -3.107 -17.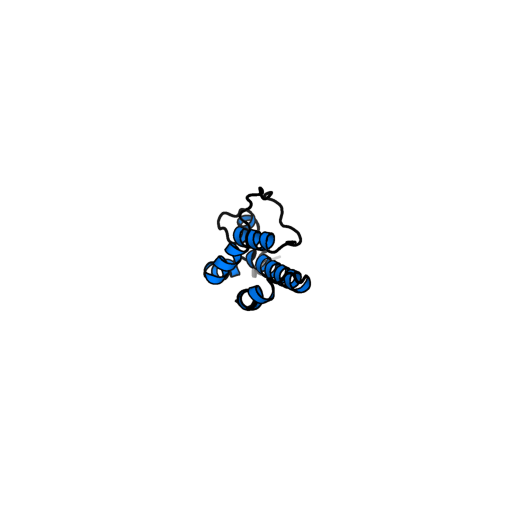608 24.508 1.00 40.31 104 PRO A N 1
ATOM 827 C CA . PRO A 1 104 ? -3.425 -18.239 25.778 1.00 40.31 104 PRO A CA 1
ATOM 828 C C . PRO A 1 104 ? -2.757 -17.407 26.872 1.00 40.31 104 PRO A C 1
ATOM 830 O O . PRO A 1 104 ? -1.533 -17.375 26.982 1.00 40.31 104 PRO A O 1
ATOM 833 N N . SER A 1 105 ? -3.552 -16.686 27.657 1.00 41.28 105 SER A N 1
ATOM 834 C CA . SER A 1 105 ? -3.079 -16.079 28.891 1.00 41.28 105 SER A CA 1
ATOM 835 C C . SER A 1 105 ? -2.744 -17.207 29.867 1.00 41.28 105 SER A C 1
ATOM 837 O O . SER A 1 105 ? -3.618 -17.717 30.570 1.00 41.28 105 SER A O 1
ATOM 839 N N . GLU A 1 106 ? -1.486 -17.635 29.907 1.00 51.00 106 GLU A N 1
ATOM 840 C CA . GLU A 1 106 ? -0.984 -18.400 31.043 1.00 51.00 106 GLU A CA 1
ATOM 841 C C . GLU A 1 106 ? -0.841 -17.459 32.240 1.00 51.00 106 GLU A C 1
ATOM 843 O O . GLU A 1 106 ? 0.211 -16.888 32.513 1.00 51.00 106 GLU A O 1
ATOM 848 N N . SER A 1 107 ? -1.930 -17.294 32.979 1.00 44.06 107 SER A N 1
ATOM 849 C CA . SER A 1 107 ? -1.889 -16.814 34.354 1.00 44.06 107 SER A CA 1
ATOM 850 C C . SER A 1 107 ? -2.784 -17.705 35.204 1.00 44.06 107 SER A C 1
ATOM 852 O O . SER A 1 107 ? -3.919 -17.375 35.532 1.00 44.06 107 SER A O 1
ATOM 854 N N . LYS A 1 108 ? -2.260 -1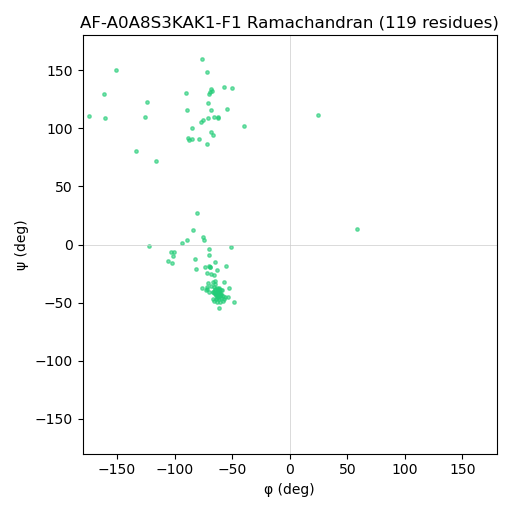8.874 35.589 1.00 44.16 108 LYS A N 1
ATOM 855 C CA . LYS A 1 108 ? -2.779 -19.549 36.782 1.00 44.16 108 LYS A CA 1
ATOM 856 C C . LYS A 1 108 ? -2.328 -18.743 38.005 1.00 44.16 108 LYS A C 1
ATOM 858 O O . LYS A 1 108 ? -1.119 -18.582 38.183 1.00 44.16 108 LYS A O 1
ATOM 863 N N . PRO A 1 109 ? -3.237 -18.250 38.859 1.00 40.88 109 PRO A N 1
ATOM 864 C CA . PRO A 1 109 ? -2.853 -17.744 40.166 1.00 40.88 109 PRO A CA 1
ATOM 865 C C . PRO A 1 109 ? -2.379 -18.924 41.021 1.00 40.88 109 PRO A C 1
ATOM 867 O O . PRO A 1 109 ? -3.026 -19.968 41.061 1.00 40.88 109 PRO A O 1
ATOM 870 N N . LEU A 1 110 ? -1.251 -18.762 41.711 1.00 50.91 110 LEU A N 1
ATOM 871 C CA . LEU A 1 110 ? -0.883 -19.631 42.826 1.00 50.91 110 LEU A CA 1
ATOM 872 C C . LEU A 1 110 ? -1.867 -19.359 43.973 1.00 50.91 110 LEU A C 1
ATOM 874 O O . LEU A 1 110 ? -1.689 -18.402 44.727 1.00 50.91 110 LEU A O 1
ATOM 878 N N . GLU A 1 111 ? -2.913 -20.178 44.088 1.00 43.78 111 GLU A N 1
ATOM 879 C CA . GLU A 1 111 ? -3.741 -20.239 45.293 1.00 43.78 111 GLU A CA 1
ATOM 880 C C . GLU A 1 111 ? -2.872 -20.704 46.468 1.00 43.78 111 GLU A C 1
ATOM 882 O O . GLU A 1 111 ? -2.398 -21.839 46.537 1.00 43.78 111 GLU A O 1
ATOM 887 N N . LYS A 1 112 ? -2.618 -19.769 47.387 1.00 53.84 112 LYS A N 1
ATOM 888 C CA . LYS A 1 112 ? -2.139 -20.055 48.735 1.00 53.84 112 LYS A CA 1
ATOM 889 C C . LYS A 1 112 ? -3.331 -20.513 49.571 1.00 53.84 112 LYS A C 1
ATOM 891 O O . LYS A 1 112 ? -3.953 -19.680 50.225 1.00 53.84 112 LYS A O 1
ATOM 896 N N . ASP A 1 113 ? -3.588 -21.813 49.618 1.00 47.69 113 ASP A N 1
ATOM 897 C CA . ASP A 1 113 ? -4.469 -22.370 50.643 1.00 47.69 113 ASP A CA 1
ATOM 898 C C . ASP A 1 113 ? -3.669 -22.709 51.900 1.00 47.69 113 ASP A C 1
ATOM 900 O O . ASP A 1 113 ? -3.116 -23.791 52.096 1.00 47.69 113 ASP A O 1
ATOM 904 N N . ILE A 1 114 ? -3.607 -21.702 52.766 1.00 55.19 114 ILE A N 1
ATOM 905 C CA . ILE A 1 114 ? -3.391 -21.863 54.196 1.00 55.19 114 ILE A CA 1
ATOM 906 C C . ILE A 1 114 ? -4.734 -22.319 54.776 1.00 55.19 114 ILE A C 1
ATOM 908 O O . ILE A 1 114 ? -5.629 -21.492 54.925 1.00 55.19 114 ILE A O 1
ATOM 912 N N . ASN A 1 115 ? -4.881 -23.597 55.145 1.00 46.25 115 ASN A N 1
ATOM 913 C CA . ASN A 1 115 ? -5.775 -23.958 56.250 1.00 46.25 115 ASN A CA 1
ATOM 914 C C . ASN A 1 115 ? -5.464 -25.345 56.845 1.00 46.25 115 ASN A C 1
ATOM 916 O O . ASN A 1 115 ? -5.742 -26.379 56.239 1.00 46.25 115 ASN A O 1
ATOM 920 N N . MET A 1 116 ? -4.915 -25.358 58.064 1.00 50.91 116 MET A N 1
ATOM 921 C CA . MET A 1 116 ? -4.999 -26.508 58.972 1.00 50.91 116 MET A CA 1
ATOM 922 C C . MET A 1 116 ? -6.428 -26.618 59.513 1.00 50.91 116 MET A C 1
ATOM 924 O O . MET A 1 116 ? -7.041 -25.598 59.831 1.00 50.91 116 MET A O 1
ATOM 928 N N . PRO A 1 117 ? -6.893 -27.841 59.791 1.00 54.41 117 PRO A N 1
ATOM 929 C CA . PRO A 1 117 ? -7.696 -28.040 60.984 1.00 54.41 117 PRO A CA 1
ATOM 930 C C . PRO A 1 117 ? -7.090 -29.117 61.885 1.00 54.41 117 PRO A C 1
ATOM 932 O O . PRO A 1 117 ? -6.933 -30.276 61.504 1.00 54.41 117 PRO A O 1
ATOM 935 N N . ASP A 1 118 ? -6.812 -28.704 63.119 1.00 61.81 118 ASP A N 1
ATOM 936 C CA . ASP A 1 118 ? -6.773 -29.569 64.294 1.00 61.81 118 ASP A CA 1
ATOM 937 C C . ASP A 1 118 ? -8.044 -30.425 64.369 1.00 61.81 118 ASP A C 1
ATOM 939 O O . ASP A 1 118 ? -9.148 -29.883 64.251 1.00 61.81 118 ASP A O 1
ATOM 943 N N . ARG A 1 119 ? -7.897 -31.730 64.647 1.00 52.56 119 ARG A N 1
ATOM 944 C CA . ARG A 1 119 ? -8.822 -32.513 65.493 1.00 52.56 119 ARG A CA 1
ATOM 945 C C . ARG A 1 119 ? -8.315 -33.939 65.741 1.00 52.56 119 ARG A C 1
ATOM 947 O O . ARG A 1 119 ? -8.342 -34.786 64.859 1.00 52.56 119 ARG A O 1
ATOM 954 N N . MET A 1 120 ? -7.926 -34.161 66.996 1.00 52.03 120 MET A N 1
ATOM 955 C CA . MET A 1 120 ? -8.183 -35.342 67.836 1.00 52.03 120 MET A CA 1
ATOM 956 C C . MET A 1 120 ? -8.472 -36.685 67.136 1.00 52.03 120 MET A C 1
ATOM 958 O O . MET A 1 120 ? -9.595 -36.919 66.682 1.00 52.03 120 MET A O 1
ATOM 962 N N . ARG A 1 121 ? -7.529 -37.625 67.257 1.00 48.53 121 ARG A N 1
ATOM 963 C CA . ARG A 1 121 ? -7.711 -38.908 67.963 1.00 48.53 121 ARG A CA 1
ATOM 964 C C . ARG A 1 121 ? -6.364 -39.542 68.277 1.00 48.53 121 ARG A C 1
ATOM 966 O O . ARG A 1 121 ? -5.492 -39.506 67.387 1.00 48.53 121 ARG A O 1
#

Solvent-accessible surface area (backbone atoms only — not comparable to full-atom values): 7602 Å² total; per-residue (Å²): 111,70,69,59,52,50,45,70,69,39,50,74,74,27,68,46,95,48,66,68,34,42,50,51,46,26,49,53,36,45,50,52,33,59,49,37,71,39,75,90,45,40,65,63,52,66,70,32,60,70,54,48,53,52,37,57,72,46,29,70,88,75,76,71,80,74,61,95,79,73,74,65,100,60,55,93,39,54,34,57,22,26,43,51,30,55,50,50,67,41,88,84,37,68,74,62,71,67,60,79,74,79,69,85,79,88,71,80,77,84,82,81,83,85,78,88,77,91,78,91,133

pLDDT: mean 70.55, std 17.78, range [37.94, 92.0]

Mean predicted aligned error: 13.38 Å

Foldseek 3Di:
DVLLVVCVVLVVVLVDPDPVSQVVNQVSLQVLLVVLLDPVCLCVCVVPPVNLVSLVVQADPPPPPDDLPDPDPGQPGSNSSSVSSVLSSDPPNPVSVVPVPDDPPPDDDPDPDDDDDDDDD

Sequence (121 aa):
QFFCELLFKFRGALASDNELDQLSLTALFNIIWSISFHTEYIEELKSNSKFLITVKSLANDDGEDWVDQYVPKNMASIPKAANGILWNLDENNPARAARTVTVPSESKPLEKDINMPDRMR

Radius of gyration: 22.96 Å; Cα contacts (8 Å, |Δi|>4): 79; chains: 1; bounding box: 31×49×83 Å

Secondary structure (DSSP, 8-state):
-HHHHHHHHHTTTS-SS-HHHHHHHHHHHHHHHHHHT-HHHHHHHHH-HHHHHHHHHHS--------TT---SS--SHHHHHHHHHHHH-TT-HHHHHHTT--------------------

Organism: NCBI:txid392030